Protein AF-A0AAE3PJS2-F1 (afdb_monomer_lite)

Structure (mmCIF, N/CA/C/O backbone):
data_AF-A0AAE3PJS2-F1
#
_entry.id   AF-A0AAE3PJS2-F1
#
loop_
_atom_site.group_PDB
_atom_site.id
_atom_site.type_symbol
_atom_site.label_atom_id
_atom_site.label_alt_id
_atom_site.label_comp_id
_atom_site.label_asym_id
_atom_site.label_entity_id
_atom_site.label_seq_id
_atom_site.pdbx_PDB_ins_code
_atom_site.Cartn_x
_atom_site.Cartn_y
_atom_site.Cartn_z
_atom_site.occupancy
_atom_site.B_iso_or_equiv
_atom_site.auth_seq_id
_atom_site.auth_comp_id
_atom_site.auth_asym_id
_atom_site.auth_atom_id
_atom_site.pdbx_PDB_model_num
ATOM 1 N N . MET A 1 1 ? 3.853 20.724 2.621 1.00 48.53 1 MET A N 1
ATOM 2 C CA . MET A 1 1 ? 4.011 19.841 1.451 1.00 48.53 1 MET A CA 1
ATOM 3 C C . MET A 1 1 ? 3.469 18.508 1.928 1.00 48.53 1 MET A C 1
ATOM 5 O O . MET A 1 1 ? 4.054 17.988 2.862 1.00 48.53 1 MET A O 1
ATOM 9 N N . VAL A 1 2 ? 2.285 18.096 1.469 1.00 57.81 2 VAL A N 1
ATOM 10 C CA . VAL A 1 2 ? 1.656 16.828 1.887 1.00 57.81 2 VAL A CA 1
ATOM 11 C C . VAL A 1 2 ? 2.131 15.773 0.905 1.00 57.81 2 VAL A C 1
ATOM 13 O O . VAL A 1 2 ? 1.993 15.980 -0.300 1.00 57.81 2 VAL A O 1
ATOM 16 N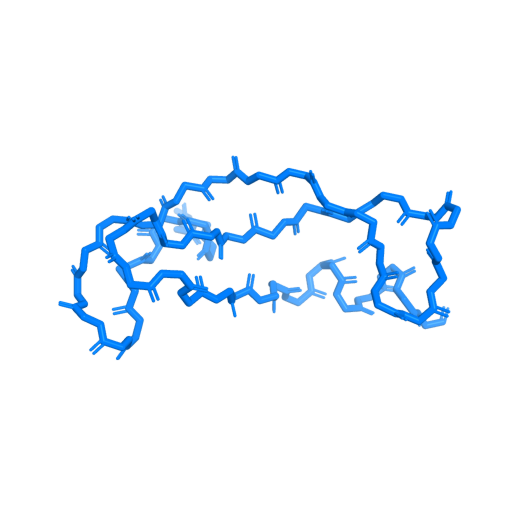 N . SER A 1 3 ? 2.757 14.715 1.402 1.00 66.88 3 SER A N 1
ATOM 17 C CA . SER A 1 3 ? 3.144 13.581 0.570 1.00 66.88 3 SER A CA 1
ATOM 18 C C . SER A 1 3 ? 1.903 12.737 0.279 1.00 66.88 3 SER A C 1
ATOM 20 O O . SER A 1 3 ? 1.063 12.569 1.158 1.00 66.88 3 SER A O 1
ATOM 22 N N . GLU A 1 4 ? 1.773 12.159 -0.916 1.00 68.50 4 GLU A N 1
ATOM 23 C CA . GLU A 1 4 ? 0.633 11.283 -1.259 1.00 68.50 4 GLU A CA 1
ATOM 24 C C . GLU A 1 4 ? 0.536 10.046 -0.339 1.00 68.50 4 GLU A C 1
ATOM 26 O O . GLU A 1 4 ? -0.518 9.431 -0.216 1.00 68.50 4 GLU A O 1
ATOM 31 N N . PHE A 1 5 ? 1.624 9.716 0.366 1.00 70.31 5 PHE A N 1
ATOM 32 C CA . PHE A 1 5 ? 1.670 8.679 1.403 1.00 70.31 5 PHE A CA 1
ATOM 33 C C . PHE A 1 5 ? 0.951 9.057 2.705 1.00 70.31 5 PHE A C 1
ATOM 35 O O . PHE A 1 5 ? 0.649 8.177 3.499 1.00 70.31 5 PHE A O 1
ATOM 42 N N . GLU A 1 6 ? 0.710 10.347 2.942 1.00 68.81 6 GLU A N 1
ATOM 43 C CA . GLU A 1 6 ? 0.015 10.865 4.129 1.00 68.81 6 GLU A CA 1
ATOM 44 C C . GLU A 1 6 ? -1.489 11.044 3.872 1.00 68.81 6 GLU A C 1
ATOM 46 O O . GLU A 1 6 ? -2.219 11.563 4.718 1.00 68.81 6 GLU A O 1
ATOM 51 N N . LEU A 1 7 ? -1.959 10.661 2.681 1.00 78.44 7 LEU A N 1
ATOM 52 C CA . LEU A 1 7 ? -3.373 10.701 2.352 1.00 78.44 7 LEU A CA 1
ATOM 53 C C . LEU A 1 7 ? -4.112 9.556 3.059 1.00 78.44 7 LEU A C 1
ATOM 55 O O . LEU A 1 7 ? -3.583 8.447 3.157 1.00 78.44 7 LEU A O 1
ATOM 59 N N . PRO A 1 8 ? -5.350 9.791 3.525 1.00 81.25 8 PRO A N 1
ATOM 60 C CA . PRO A 1 8 ? -6.199 8.710 3.992 1.00 81.25 8 PRO A CA 1
ATOM 61 C C . PRO A 1 8 ? -6.555 7.789 2.823 1.00 81.25 8 PRO A C 1
ATOM 63 O O . PRO A 1 8 ? -6.676 8.216 1.671 1.00 81.25 8 PRO A O 1
ATOM 66 N N . CYS A 1 9 ? -6.761 6.513 3.126 1.00 84.94 9 CYS A N 1
ATOM 67 C CA . CYS A 1 9 ? -7.175 5.515 2.161 1.00 84.94 9 CYS A CA 1
ATOM 68 C C . CYS A 1 9 ? -8.487 5.936 1.489 1.00 84.94 9 CYS A C 1
ATOM 70 O O . CYS A 1 9 ? -9.485 6.182 2.165 1.00 84.94 9 CYS A O 1
ATOM 72 N N . SER A 1 10 ? -8.515 5.958 0.156 1.00 82.62 10 SER A N 1
ATOM 73 C CA . SER A 1 10 ? -9.716 6.318 -0.609 1.00 82.62 10 SER A CA 1
ATOM 74 C C . SER A 1 10 ? -10.879 5.337 -0.424 1.00 82.62 10 SER A C 1
ATOM 76 O O . SER A 1 10 ? -12.025 5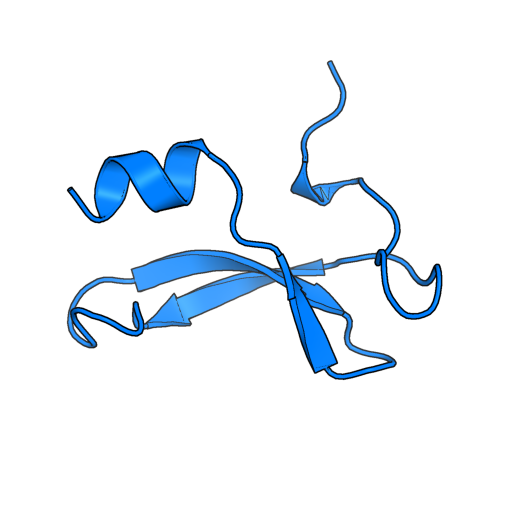.714 -0.649 1.00 82.62 10 SER A O 1
ATOM 78 N N . GLU A 1 11 ? -10.591 4.096 -0.017 1.00 82.94 11 GLU A N 1
ATOM 79 C CA . GLU A 1 11 ? -11.584 3.027 0.131 1.00 82.94 11 GLU A CA 1
ATOM 80 C C . GLU A 1 11 ? -12.261 3.035 1.508 1.00 82.94 11 GLU A C 1
ATOM 82 O O . GLU A 1 11 ? -13.480 2.910 1.602 1.00 82.94 11 GLU A O 1
ATOM 87 N N . CYS A 1 12 ? -11.481 3.159 2.588 1.00 86.88 12 CYS A N 1
ATOM 88 C CA . CYS A 1 12 ? -11.991 3.029 3.960 1.00 86.88 12 CYS A CA 1
ATOM 89 C C . CYS A 1 12 ? -11.745 4.255 4.849 1.00 86.88 12 CYS A C 1
ATOM 91 O O . CYS A 1 12 ? -12.356 4.360 5.909 1.00 86.88 12 CYS A O 1
ATOM 93 N N . GLY A 1 13 ? -10.906 5.200 4.420 1.00 83.81 13 GLY A N 1
ATOM 94 C CA . GLY A 1 13 ? -10.577 6.409 5.175 1.00 83.81 13 GLY A CA 1
ATOM 95 C C . GLY A 1 13 ? -9.515 6.235 6.265 1.00 83.81 13 GLY A C 1
ATOM 96 O O . GLY A 1 13 ? -9.177 7.223 6.908 1.00 83.81 13 GLY A O 1
ATOM 97 N N . ASP A 1 14 ? -8.988 5.023 6.474 1.00 87.25 14 ASP A N 1
ATOM 98 C CA . ASP A 1 14 ? -7.871 4.763 7.396 1.00 87.25 14 ASP A CA 1
ATOM 99 C C . ASP A 1 14 ? -6.554 5.378 6.908 1.00 87.25 14 ASP A C 1
ATOM 101 O O . ASP A 1 14 ? -6.379 5.658 5.722 1.00 87.25 14 ASP A O 1
ATOM 105 N N . ASP A 1 15 ? -5.588 5.503 7.816 1.00 84.69 15 ASP A N 1
ATOM 106 C CA . ASP A 1 15 ? -4.223 5.895 7.484 1.00 84.69 15 ASP A CA 1
ATOM 107 C C . ASP A 1 15 ? -3.561 4.902 6.514 1.00 84.69 15 ASP A C 1
ATOM 109 O O . ASP A 1 15 ? -3.577 3.678 6.703 1.00 84.69 15 ASP A O 1
ATOM 113 N N . LEU A 1 16 ? -2.948 5.448 5.463 1.00 86.06 16 LEU A N 1
ATOM 114 C CA . LEU A 1 16 ? -2.057 4.695 4.594 1.00 86.06 16 LEU A CA 1
ATOM 115 C C . LEU A 1 16 ? -0.677 4.588 5.242 1.00 86.06 16 LEU A C 1
ATOM 117 O O . LEU A 1 16 ? -0.180 5.530 5.859 1.00 86.06 16 LEU A O 1
ATOM 121 N N . VAL A 1 17 ? -0.032 3.436 5.070 1.00 86.31 17 VAL A N 1
ATOM 122 C CA . VAL A 1 17 ? 1.361 3.247 5.472 1.00 86.31 17 VAL A CA 1
ATOM 123 C C . VAL A 1 17 ? 2.241 3.114 4.243 1.00 86.31 17 VAL A C 1
ATOM 125 O O . VAL A 1 17 ? 1.906 2.436 3.270 1.00 86.31 17 VAL A O 1
ATOM 128 N N . GLN A 1 18 ? 3.398 3.764 4.283 1.00 87.25 18 GLN A N 1
ATOM 129 C CA . GLN A 1 18 ? 4.396 3.619 3.238 1.00 87.25 18 GLN A CA 1
ATOM 130 C C . GLN A 1 18 ? 5.005 2.215 3.313 1.00 87.25 18 GLN A C 1
ATOM 132 O O . GLN A 1 18 ? 5.585 1.831 4.329 1.00 87.25 18 GLN A O 1
ATOM 137 N N . THR A 1 19 ? 4.893 1.454 2.231 1.00 86.88 19 THR A N 1
ATOM 138 C CA . THR A 1 19 ? 5.477 0.119 2.106 1.00 86.88 19 THR A CA 1
ATOM 139 C C . THR A 1 19 ? 6.209 -0.016 0.779 1.00 86.88 19 THR A C 1
ATOM 141 O O . THR A 1 19 ? 5.961 0.725 -0.171 1.00 86.88 19 THR A O 1
ATOM 144 N N . THR A 1 20 ? 7.151 -0.947 0.712 1.00 88.31 20 THR A N 1
ATOM 145 C CA . THR A 1 20 ? 7.894 -1.241 -0.515 1.00 88.31 20 THR A CA 1
ATOM 146 C C . THR A 1 20 ? 7.469 -2.610 -1.009 1.00 88.31 20 THR A C 1
ATOM 148 O O . THR A 1 20 ? 7.535 -3.587 -0.265 1.00 88.31 20 THR A O 1
ATOM 151 N N . VAL A 1 21 ? 6.994 -2.672 -2.250 1.00 85.50 21 VAL A N 1
ATOM 152 C CA . VAL A 1 21 ? 6.513 -3.904 -2.879 1.00 85.50 21 VAL A CA 1
ATOM 153 C C . VAL A 1 21 ? 7.171 -4.087 -4.244 1.00 85.50 21 VAL A C 1
ATOM 155 O O . VAL A 1 21 ? 7.538 -3.097 -4.882 1.00 85.50 21 VAL A O 1
ATOM 158 N N . PRO A 1 22 ? 7.315 -5.331 -4.725 1.00 87.44 22 PRO A N 1
ATOM 159 C CA . PRO A 1 22 ? 7.727 -5.573 -6.100 1.00 87.44 22 PRO A CA 1
ATOM 160 C C . PRO A 1 22 ? 6.713 -4.959 -7.068 1.00 87.44 22 PRO A C 1
ATOM 162 O O . PRO A 1 22 ? 5.496 -5.054 -6.868 1.00 87.44 22 PRO A O 1
ATOM 165 N N . ALA A 1 23 ? 7.217 -4.324 -8.121 1.00 83.12 23 ALA A N 1
ATOM 166 C CA . ALA A 1 23 ? 6.381 -3.718 -9.132 1.00 83.12 23 ALA A CA 1
ATOM 167 C C . ALA A 1 23 ? 5.547 -4.787 -9.848 1.00 83.12 23 ALA A C 1
ATOM 169 O O . ALA A 1 23 ? 6.072 -5.845 -10.206 1.00 83.12 23 ALA A O 1
ATOM 170 N N . PRO A 1 24 ? 4.257 -4.517 -10.111 1.00 76.06 24 PRO A N 1
ATOM 171 C CA . PRO A 1 24 ? 3.392 -5.486 -10.776 1.00 76.06 24 PRO A CA 1
ATOM 172 C C . PRO A 1 24 ? 3.856 -5.793 -12.207 1.00 76.06 24 PRO A C 1
ATOM 174 O O . PRO A 1 24 ? 3.673 -6.914 -12.675 1.00 76.06 24 PRO A O 1
ATOM 177 N N . SER A 1 25 ? 4.477 -4.821 -12.883 1.00 79.56 25 SER A N 1
ATOM 178 C CA . SER A 1 25 ? 5.024 -4.985 -14.234 1.00 79.56 25 SER A CA 1
ATOM 179 C C . SER A 1 25 ? 6.385 -5.691 -14.244 1.00 79.56 25 SER A C 1
ATOM 181 O O . SER A 1 25 ? 6.678 -6.437 -15.174 1.00 79.56 25 SER A O 1
ATOM 183 N N . GLU A 1 26 ? 7.207 -5.481 -13.210 1.00 84.31 26 GLU A N 1
ATOM 184 C CA . GLU A 1 26 ? 8.579 -5.991 -13.118 1.00 84.31 26 GLU A CA 1
ATOM 185 C C . GLU A 1 26 ? 8.916 -6.385 -11.671 1.00 84.31 26 GLU A C 1
ATOM 187 O O . GLU A 1 26 ? 9.351 -5.550 -10.880 1.00 84.31 26 GLU A O 1
ATOM 192 N N . PRO A 1 27 ? 8.781 -7.666 -11.291 1.00 83.19 27 PRO A N 1
ATOM 193 C CA . PRO A 1 27 ? 8.953 -8.093 -9.901 1.00 83.19 27 PRO A CA 1
ATOM 194 C C . PRO A 1 27 ? 10.396 -7.970 -9.379 1.00 83.19 27 PRO A C 1
ATOM 196 O O . PRO A 1 27 ? 10.634 -8.134 -8.187 1.00 83.19 27 PRO A O 1
ATOM 199 N N . THR A 1 28 ? 11.362 -7.693 -10.258 1.00 86.38 28 THR A N 1
ATOM 200 C CA . THR A 1 28 ? 12.756 -7.378 -9.911 1.00 86.38 28 THR A CA 1
ATOM 201 C C . THR A 1 28 ? 12.959 -5.924 -9.489 1.00 86.38 28 THR A C 1
ATOM 203 O O . THR A 1 28 ? 14.027 -5.588 -8.982 1.00 86.38 28 THR A O 1
ATOM 206 N N . VAL A 1 29 ? 11.969 -5.060 -9.719 1.00 85.25 29 VAL A N 1
ATOM 207 C CA . VAL A 1 29 ? 12.000 -3.645 -9.355 1.00 85.25 29 VAL A CA 1
ATOM 208 C C . VAL A 1 29 ? 11.132 -3.448 -8.124 1.00 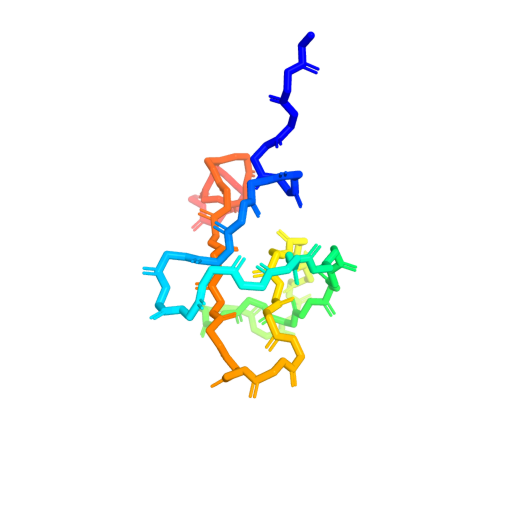85.25 29 VAL A C 1
ATOM 210 O O . VAL A 1 29 ? 9.950 -3.775 -8.119 1.00 85.25 29 VAL A O 1
ATOM 213 N N . GLU A 1 30 ? 11.713 -2.888 -7.072 1.00 86.12 30 GLU A N 1
ATOM 214 C CA . GLU A 1 30 ? 10.975 -2.501 -5.877 1.00 86.12 30 GLU A CA 1
ATOM 215 C C . GLU A 1 30 ? 10.455 -1.069 -6.018 1.00 86.12 30 GLU A C 1
ATOM 217 O O . GLU A 1 30 ? 11.187 -0.153 -6.414 1.00 86.12 30 GLU A O 1
ATOM 222 N N . VAL A 1 31 ? 9.179 -0.879 -5.688 1.00 85.44 31 VAL A N 1
ATOM 223 C CA . VAL A 1 31 ? 8.507 0.416 -5.722 1.00 85.44 31 VAL A CA 1
ATOM 224 C C . VAL A 1 31 ? 7.868 0.738 -4.384 1.00 85.44 31 VAL A C 1
ATOM 226 O O . VAL A 1 31 ? 7.326 -0.126 -3.694 1.00 85.44 31 VAL A O 1
ATOM 229 N N . THR A 1 32 ? 7.920 2.014 -4.019 1.00 86.19 32 THR A N 1
ATOM 230 C CA . THR A 1 32 ? 7.297 2.510 -2.799 1.00 86.19 32 THR A CA 1
ATOM 231 C C . THR A 1 32 ? 5.833 2.832 -3.071 1.00 86.19 32 THR A C 1
ATOM 233 O O . THR A 1 32 ? 5.507 3.641 -3.936 1.00 86.19 32 THR A O 1
ATOM 236 N N . VAL A 1 33 ? 4.932 2.204 -2.331 1.00 87.25 33 VAL A N 1
ATOM 237 C CA . VAL A 1 33 ? 3.485 2.398 -2.446 1.00 87.25 33 VAL A CA 1
ATOM 238 C C . VAL A 1 33 ? 2.916 2.758 -1.084 1.00 87.25 33 VAL A C 1
ATOM 240 O O . VAL A 1 33 ? 3.538 2.505 -0.052 1.00 87.25 33 VAL A O 1
ATOM 243 N N . ALA A 1 34 ? 1.735 3.357 -1.074 1.00 88.25 34 ALA A N 1
ATOM 244 C CA . ALA A 1 34 ? 0.987 3.553 0.155 1.00 88.25 34 ALA A CA 1
ATOM 245 C C . ALA A 1 34 ? -0.047 2.420 0.257 1.00 88.25 34 ALA A C 1
ATOM 247 O O . ALA A 1 34 ? -0.939 2.314 -0.583 1.00 88.25 34 ALA A O 1
ATOM 248 N N . GLU 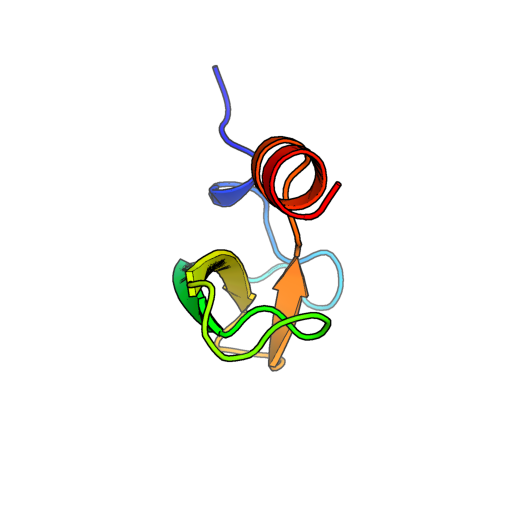A 1 35 ? 0.105 1.524 1.230 1.00 87.5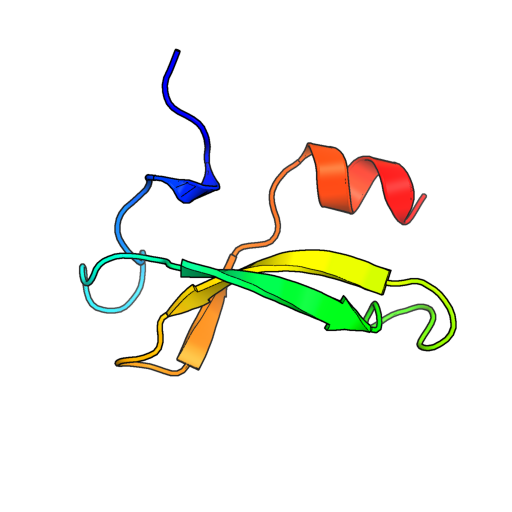0 35 GLU A N 1
ATOM 249 C CA . GLU A 1 35 ? -0.813 0.401 1.452 1.00 87.50 35 GLU A CA 1
ATOM 250 C C . GLU A 1 35 ? -1.664 0.666 2.693 1.00 87.50 35 GLU A C 1
ATOM 252 O O . GLU A 1 35 ? -1.169 1.137 3.715 1.00 87.50 35 GLU A O 1
ATOM 257 N N . CYS A 1 36 ? -2.957 0.370 2.609 1.00 90.69 36 CYS A N 1
ATOM 258 C CA . CYS A 1 36 ? -3.850 0.414 3.752 1.00 90.69 36 CYS A CA 1
ATOM 259 C C . CYS A 1 36 ? -3.843 -0.946 4.465 1.00 90.69 36 CYS A C 1
ATOM 261 O O . CYS A 1 36 ? -4.303 -1.932 3.879 1.00 90.69 36 CYS A O 1
ATOM 263 N N . PRO A 1 37 ? -3.413 -1.026 5.735 1.00 85.25 37 PRO A N 1
ATOM 264 C CA . PRO A 1 37 ? -3.428 -2.282 6.479 1.00 85.25 37 PRO A CA 1
ATOM 265 C C . PRO A 1 37 ? -4.849 -2.719 6.877 1.00 85.25 37 PRO A C 1
ATOM 267 O O . PRO A 1 37 ? -5.061 -3.900 7.141 1.00 85.25 37 PRO A O 1
ATOM 270 N N . SER A 1 38 ? -5.821 -1.796 6.906 1.00 87.25 38 SER A N 1
ATOM 271 C CA . SER A 1 38 ? -7.215 -2.088 7.277 1.00 87.25 38 SER A CA 1
ATOM 272 C C . SER A 1 38 ? -8.004 -2.761 6.148 1.00 87.25 38 SER A C 1
ATOM 274 O O . SER A 1 38 ? -8.723 -3.727 6.399 1.00 87.25 38 SER A O 1
ATOM 276 N N . CYS A 1 39 ? -7.884 -2.280 4.905 1.00 86.81 39 CYS A N 1
ATOM 277 C CA . CYS A 1 39 ? -8.669 -2.789 3.770 1.00 86.81 39 CYS A CA 1
ATOM 278 C C . CYS A 1 39 ? -7.835 -3.473 2.673 1.00 86.81 39 CYS A C 1
ATOM 280 O O . CYS A 1 39 ? -8.403 -4.102 1.782 1.00 86.81 39 CYS A O 1
ATOM 282 N N . GLY A 1 40 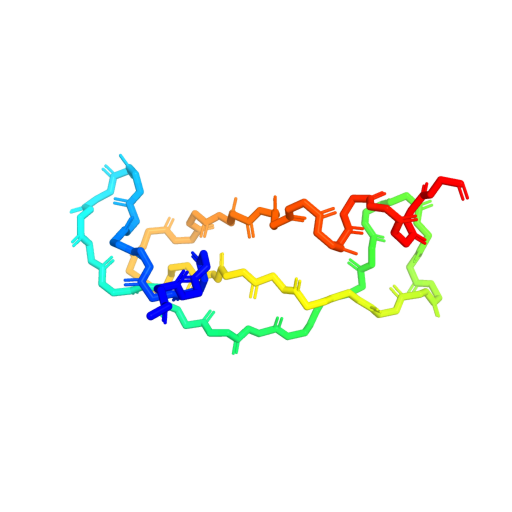? -6.503 -3.362 2.716 1.00 82.81 40 GLY A N 1
ATOM 283 C CA . GLY A 1 40 ? -5.603 -3.875 1.676 1.00 82.81 40 GLY A CA 1
ATOM 284 C C . GLY A 1 40 ? -5.538 -3.011 0.411 1.00 82.81 40 GLY A C 1
ATOM 285 O O . GLY A 1 40 ? -4.946 -3.429 -0.584 1.00 82.81 40 GLY A O 1
ATOM 286 N N . GLY A 1 41 ? -6.147 -1.821 0.421 1.00 83.56 41 GLY A N 1
ATOM 287 C CA . GLY A 1 41 ? -6.080 -0.869 -0.685 1.00 83.56 41 GLY A CA 1
ATOM 288 C C . GLY A 1 41 ? -4.648 -0.388 -0.923 1.00 83.56 41 GLY A C 1
ATOM 289 O O . GLY A 1 41 ? -3.932 -0.072 0.025 1.00 83.56 41 GLY A O 1
ATOM 290 N N . ARG A 1 42 ? -4.226 -0.323 -2.188 1.00 82.88 42 ARG A N 1
ATOM 291 C CA . ARG A 1 42 ? -2.890 0.143 -2.587 1.00 82.88 42 ARG A CA 1
ATOM 292 C C . ARG A 1 42 ? -3.009 1.393 -3.433 1.00 82.88 42 ARG A C 1
ATOM 294 O O . ARG A 1 42 ? -3.674 1.383 -4.466 1.00 82.88 42 ARG A O 1
ATOM 301 N N . HIS A 1 43 ? -2.327 2.441 -3.008 1.00 80.38 43 HIS A N 1
ATOM 302 C CA . HIS A 1 43 ? -2.192 3.679 -3.746 1.00 80.38 43 HIS A CA 1
ATOM 303 C C . HIS A 1 43 ? -0.773 3.776 -4.311 1.00 80.38 43 HIS A C 1
ATOM 305 O O . HIS A 1 43 ? 0.209 3.601 -3.584 1.00 80.38 43 HIS A O 1
ATOM 311 N N . TYR A 1 44 ? -0.680 4.014 -5.619 1.00 78.81 44 TYR A N 1
ATOM 312 C CA . TYR A 1 44 ? 0.574 4.152 -6.356 1.00 78.81 44 TYR A CA 1
ATOM 313 C C . TYR A 1 44 ? 0.793 5.640 -6.645 1.00 78.81 44 TYR A C 1
ATOM 315 O O . TYR A 1 44 ? 0.107 6.172 -7.516 1.00 78.81 44 TYR A O 1
ATOM 323 N N . PRO A 1 45 ? 1.710 6.306 -5.924 1.00 75.31 45 PRO A N 1
ATOM 324 C CA . PRO A 1 45 ? 2.000 7.719 -6.138 1.00 75.31 45 PRO A CA 1
ATOM 325 C C . PRO A 1 45 ? 2.588 7.967 -7.528 1.00 75.31 45 PRO A C 1
ATOM 327 O O . PRO A 1 45 ? 3.264 7.093 -8.084 1.00 75.31 45 PRO A O 1
ATOM 330 N N . GLU A 1 46 ? 2.425 9.182 -8.047 1.00 72.50 46 GLU A N 1
ATOM 331 C CA . GLU A 1 46 ? 3.032 9.615 -9.314 1.00 72.50 46 GLU A CA 1
ATOM 332 C C . GLU A 1 46 ? 4.539 9.296 -9.433 1.00 72.50 46 GLU A C 1
ATOM 334 O O . GLU A 1 46 ? 4.918 8.673 -10.428 1.00 72.50 46 GLU A O 1
ATOM 339 N N . PRO A 1 47 ? 5.408 9.566 -8.431 1.00 67.75 47 PRO A N 1
ATOM 340 C CA . PRO A 1 47 ? 6.838 9.241 -8.537 1.00 67.75 47 PRO A CA 1
ATOM 341 C C . PRO A 1 47 ? 7.126 7.738 -8.674 1.00 67.75 47 PRO A C 1
ATOM 343 O O . PRO A 1 47 ? 8.174 7.337 -9.185 1.00 67.75 47 PRO A O 1
ATOM 346 N N . THR A 1 48 ? 6.209 6.884 -8.219 1.00 71.81 48 THR A N 1
ATOM 347 C CA . THR A 1 48 ? 6.299 5.435 -8.414 1.00 71.81 48 THR A CA 1
ATOM 348 C C . THR A 1 48 ? 5.907 5.044 -9.833 1.00 71.81 48 THR A C 1
ATOM 350 O O . THR A 1 48 ? 6.549 4.173 -10.416 1.00 71.81 48 THR A O 1
ATOM 353 N N . LEU A 1 49 ? 4.909 5.709 -10.415 1.00 71.75 49 LEU A N 1
ATOM 354 C CA . LEU A 1 49 ? 4.524 5.509 -11.812 1.00 71.75 49 LEU A CA 1
ATOM 355 C C . LEU A 1 49 ? 5.618 5.988 -12.776 1.00 71.75 49 LEU A C 1
ATOM 357 O O . LEU A 1 49 ? 5.892 5.306 -13.758 1.00 71.75 49 LEU A O 1
ATOM 361 N N . GLU A 1 50 ? 6.311 7.087 -12.464 1.00 69.88 50 GLU A N 1
ATOM 362 C CA . GLU A 1 50 ? 7.447 7.578 -13.260 1.00 69.88 50 GLU A CA 1
ATOM 363 C C . GLU A 1 50 ? 8.625 6.591 -13.309 1.00 69.88 50 GLU A C 1
ATOM 365 O O . GLU A 1 50 ? 9.358 6.551 -14.294 1.00 69.88 50 GLU A O 1
ATOM 370 N N . ARG A 1 51 ? 8.812 5.770 -12.266 1.00 65.62 51 ARG A N 1
ATOM 371 C CA . ARG A 1 51 ? 9.858 4.730 -12.223 1.00 65.62 51 ARG A CA 1
ATOM 372 C C . ARG A 1 51 ? 9.507 3.465 -13.007 1.00 65.62 51 ARG A C 1
ATOM 374 O O . ARG A 1 51 ? 10.392 2.641 -13.208 1.00 65.62 51 ARG A O 1
ATOM 381 N N . LEU A 1 52 ? 8.244 3.293 -13.395 1.00 64.06 52 LEU A N 1
ATOM 382 C CA . LEU A 1 52 ? 7.739 2.123 -14.122 1.00 64.06 52 LEU A CA 1
ATOM 383 C C . LEU A 1 52 ? 7.627 2.356 -15.638 1.00 64.06 52 LEU A C 1
ATOM 385 O O . LEU A 1 52 ? 6.969 1.566 -16.317 1.00 64.06 52 LEU A O 1
ATOM 389 N N . HIS A 1 53 ? 8.220 3.439 -16.150 1.00 55.72 53 HIS A N 1
ATOM 390 C CA . HIS A 1 53 ? 8.090 3.891 -17.536 1.00 55.72 53 HIS A CA 1
ATOM 391 C C . HIS A 1 53 ? 9.343 3.628 -18.378 1.00 55.72 53 HIS A C 1
ATOM 393 O O . HIS A 1 53 ? 10.466 3.779 -17.844 1.00 55.72 53 HIS A O 1
#

pLDDT: mean 79.49, std 9.41, range [48.53, 90.69]

Sequence (53 aa):
MVSEFELPCSECGDDLVQTTVPAPSEPTVEVTVAECPSCGGRHYPEPTLERLH

Foldseek 3Di:
DDDPQQAADPPPRHHWHWDWAQDPVGNVDIFIWTADPVPRDIHQDPVRVVVVD

Secondary structure (DSSP, 8-state):
---GGGSBPTTT-PBPEEEEEE-SS-TTSEEEEEE-TTT--EE--HHHHHTT-

Radius of gyration: 11.07 Å; chains: 1; bounding box: 25×28×25 Å